Protein AF-A0A6I3US55-F1 (afdb_monomer_lite)

Foldseek 3Di:
DDDDDDDDDQPPVNADKAKDKDWDPDDDPGFTKIKIWIWGDQPPPRHDDPPRIGTPDIDIGTDDDDDDDPPPPFDWAWDDDPQKIFIAGADPVDGNDHPDPVDGPDIDGAAQVNDQKDKDWDFDDPDNDTDIDIDIGRVRD

Sequence (141 aa):
VTVNVKDGENGLNGKTPKVDLLRVQGKNGNPSHTIVTFYTDENNDGKYTPGTDELLGSEMIKDGAKGADGRDGKSLLTVKDGKETKVYQEDPANPGQPLNPEKPLAVIRDGVDGKSPTVTAVRKDEAGHKGVEITVDNHDG

Secondary structure (DSSP, 8-state):
----PPPPPPPTTSPPPEEEEEEE---TTPPPEEEEEEEE-SSSSSS--BTTBEEEEEEEEEPPPPPPPPS----EEEEEETTEEEEEEEETTEEEEESSTT--SEEEEPPTTSS--EEEEEEEEETTEEEEEEEEE-S--

Organis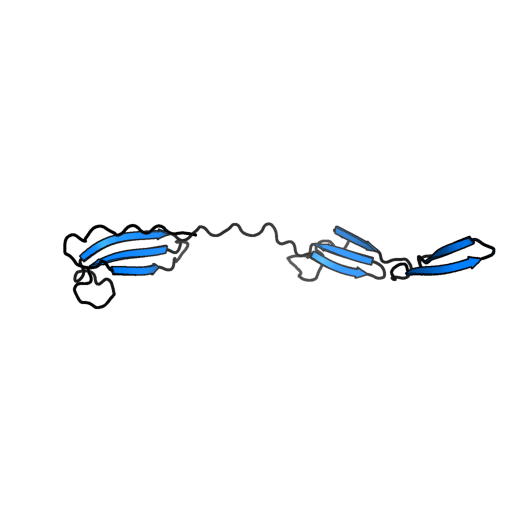m: Streptococcus pneumoniae (NCBI:txid1313)

Structure (mmCIF, N/CA/C/O backbone):
data_AF-A0A6I3US55-F1
#
_entry.id   AF-A0A6I3US55-F1
#
loop_
_atom_site.group_PDB
_atom_site.id
_atom_site.type_symbol
_atom_site.label_atom_id
_atom_site.label_alt_id
_atom_site.label_comp_id
_atom_site.label_asym_id
_atom_site.label_entity_id
_atom_site.label_seq_id
_atom_site.pdbx_PDB_ins_code
_atom_site.Cartn_x
_atom_site.Cartn_y
_atom_site.Cartn_z
_atom_site.occupancy
_atom_site.B_iso_or_equiv
_atom_site.auth_seq_id
_atom_site.auth_comp_id
_atom_site.auth_asym_id
_atom_site.auth_atom_id
_atom_site.pdbx_PDB_model_num
ATOM 1 N N . VAL A 1 1 ? -14.604 22.144 3.387 1.00 50.03 1 VAL A N 1
ATOM 2 C CA . VAL A 1 1 ? -15.691 21.375 4.033 1.00 50.03 1 VAL A CA 1
ATOM 3 C C . VAL A 1 1 ? -16.347 22.297 5.036 1.00 50.03 1 VAL A C 1
ATOM 5 O O . VAL A 1 1 ? -15.668 22.728 5.957 1.00 50.03 1 VAL A O 1
ATOM 8 N N . THR A 1 2 ? -17.607 22.657 4.820 1.00 44.81 2 THR A N 1
ATOM 9 C CA . THR A 1 2 ? -18.389 23.441 5.783 1.00 44.81 2 THR A CA 1
ATOM 10 C C . THR A 1 2 ? -19.321 22.457 6.471 1.00 44.81 2 THR A C 1
ATOM 12 O O . THR A 1 2 ? -20.205 21.902 5.820 1.00 44.81 2 THR A O 1
ATOM 15 N N . VAL A 1 3 ? -19.067 22.154 7.743 1.00 52.22 3 VAL A N 1
ATOM 16 C CA . VAL A 1 3 ? -19.928 21.257 8.522 1.00 52.22 3 VAL A CA 1
ATOM 17 C C . VAL A 1 3 ? -20.981 22.126 9.193 1.00 52.22 3 VAL A C 1
ATOM 19 O O . VAL A 1 3 ? -20.674 22.870 10.119 1.00 52.22 3 VAL A O 1
ATOM 22 N N . ASN A 1 4 ? -22.214 22.068 8.695 1.00 49.97 4 ASN A N 1
ATOM 23 C CA . ASN A 1 4 ? -23.348 22.693 9.366 1.00 49.97 4 ASN A CA 1
ATOM 24 C C . ASN A 1 4 ? -23.707 21.832 10.578 1.00 49.97 4 ASN A C 1
ATOM 26 O O . ASN A 1 4 ? -24.334 20.783 10.425 1.00 49.97 4 ASN A O 1
ATOM 30 N N . VAL A 1 5 ? -23.287 22.255 11.767 1.00 52.44 5 VAL A N 1
ATOM 31 C CA . VAL A 1 5 ? -23.705 21.628 13.023 1.00 52.44 5 VAL A CA 1
ATOM 32 C C . VAL A 1 5 ? -25.000 22.307 13.456 1.00 52.44 5 VAL A C 1
ATOM 34 O O . VAL A 1 5 ? -25.038 23.522 13.628 1.00 52.44 5 VAL A O 1
ATOM 37 N N . LYS A 1 6 ? -26.079 21.529 13.561 1.00 60.22 6 LYS A N 1
ATOM 38 C CA . LYS A 1 6 ? -27.284 21.954 14.276 1.00 60.22 6 LYS A CA 1
ATOM 39 C C . LYS A 1 6 ? -27.061 21.669 15.755 1.00 60.22 6 LYS A C 1
ATOM 41 O O . LYS A 1 6 ? -26.504 20.618 16.075 1.00 60.22 6 LYS A O 1
ATOM 46 N N . ASP A 1 7 ? -27.518 22.565 16.620 1.00 63.19 7 ASP A N 1
ATOM 47 C CA . ASP A 1 7 ? -27.571 22.279 18.049 1.00 63.19 7 ASP A CA 1
ATOM 48 C C . ASP A 1 7 ? -28.420 21.022 18.274 1.00 63.19 7 ASP A C 1
ATOM 50 O O . ASP A 1 7 ? -29.467 20.837 17.641 1.00 63.19 7 ASP A O 1
ATOM 54 N N . GLY A 1 8 ? -27.924 20.124 19.124 1.00 56.62 8 GLY A N 1
ATOM 55 C CA . GLY A 1 8 ? -28.691 18.961 19.552 1.00 56.62 8 GLY A CA 1
ATOM 56 C C . GLY A 1 8 ? -29.895 19.387 20.390 1.00 56.62 8 GLY A C 1
ATOM 57 O O . GLY A 1 8 ? -29.893 20.460 20.994 1.00 56.62 8 GLY A O 1
ATOM 58 N N . GLU A 1 9 ? -30.924 18.543 20.447 1.00 64.12 9 GLU A N 1
ATOM 59 C CA . GLU A 1 9 ? -31.992 18.726 21.431 1.00 64.12 9 GLU A CA 1
ATOM 60 C C . GLU A 1 9 ? -31.422 18.664 22.857 1.00 64.12 9 GLU A C 1
ATOM 62 O O . GLU A 1 9 ? -30.408 18.007 23.115 1.00 64.12 9 GLU A O 1
ATOM 67 N N . ASN A 1 10 ? -32.088 19.333 23.800 1.00 60.53 10 ASN A N 1
ATOM 68 C CA . ASN A 1 10 ? -31.743 19.207 25.212 1.00 60.53 10 ASN A CA 1
ATOM 69 C C . ASN A 1 10 ? -31.886 17.739 25.641 1.00 60.53 10 ASN A C 1
ATOM 71 O O . ASN A 1 10 ? -32.933 17.127 25.428 1.00 60.53 10 ASN A O 1
ATOM 75 N N . GLY A 1 11 ? -30.852 17.184 26.280 1.00 58.41 11 GLY A N 1
ATOM 76 C CA . GLY A 1 11 ? -30.920 15.840 26.851 1.00 58.41 11 GLY A CA 1
ATOM 77 C C . GLY A 1 11 ? -32.048 15.730 27.883 1.00 58.41 11 GLY A C 1
ATOM 78 O O . GLY A 1 11 ? -32.264 16.657 28.665 1.00 58.41 11 GLY A O 1
ATOM 79 N N . LEU A 1 12 ? -32.739 14.585 27.904 1.00 58.31 12 LEU A N 1
ATOM 80 C CA . LEU A 1 12 ? -33.918 14.292 28.742 1.00 58.31 12 LEU A CA 1
ATOM 81 C C . LEU A 1 12 ? -33.734 14.585 30.247 1.00 58.31 12 LEU A C 1
ATOM 83 O O . LEU A 1 12 ? -34.717 14.764 30.961 1.00 58.31 12 LEU A O 1
ATOM 87 N N . ASN A 1 13 ? -32.492 14.643 30.731 1.00 64.81 13 ASN A N 1
ATOM 88 C CA . ASN A 1 13 ? -32.116 14.816 32.135 1.00 64.81 13 ASN A CA 1
ATOM 89 C C . ASN A 1 13 ? -31.090 15.950 32.374 1.00 64.81 13 ASN A C 1
ATOM 91 O O . ASN A 1 13 ? -30.572 16.074 33.482 1.00 64.81 13 ASN A O 1
ATOM 95 N N . GLY A 1 14 ? -30.772 16.775 31.365 1.00 65.38 14 GLY A N 1
ATOM 96 C CA . GLY A 1 14 ? -29.777 17.857 31.479 1.00 65.38 14 GLY A CA 1
ATOM 97 C C . GLY A 1 14 ? -28.324 17.394 31.682 1.00 65.38 14 GLY A C 1
ATOM 98 O O . GLY A 1 14 ? -27.448 18.231 31.898 1.00 65.38 14 GLY A O 1
ATOM 99 N N . LYS A 1 15 ? -28.051 16.084 31.610 1.00 73.81 15 LYS A N 1
ATOM 100 C CA . LYS A 1 15 ? -26.702 15.513 31.683 1.00 73.81 15 LYS A CA 1
ATOM 101 C C . LYS A 1 15 ? -26.092 15.444 30.287 1.00 73.81 15 LYS A C 1
ATOM 103 O O . LYS A 1 15 ? -26.759 15.052 29.333 1.00 73.81 15 LYS A O 1
ATOM 108 N N . THR A 1 16 ? -24.818 15.808 30.170 1.00 81.44 16 THR A N 1
ATOM 109 C CA . THR A 1 16 ? -24.075 15.722 28.906 1.00 81.44 16 THR A CA 1
ATOM 110 C C . THR A 1 16 ? -23.629 14.277 28.668 1.00 81.44 16 THR A C 1
ATOM 112 O O . THR A 1 16 ? -22.844 13.768 29.473 1.00 81.44 16 THR A O 1
ATOM 115 N N . PRO A 1 17 ? -24.059 13.621 27.574 1.00 88.25 17 PRO A N 1
ATOM 116 C CA . PRO A 1 17 ? -23.553 12.304 27.210 1.00 88.25 17 PRO A CA 1
ATOM 117 C C . PRO A 1 17 ? -22.034 12.304 27.012 1.00 88.25 17 PRO A C 1
ATOM 119 O O . PRO A 1 17 ? -21.445 13.266 26.511 1.00 88.25 17 PRO A O 1
ATOM 122 N N . LYS A 1 18 ? -21.406 11.192 27.374 1.00 92.81 18 LYS A N 1
ATOM 123 C CA . LYS A 1 18 ? -20.000 10.876 27.137 1.00 92.81 18 LYS A CA 1
ATOM 124 C C . LYS A 1 18 ? -19.884 9.755 26.113 1.00 92.81 18 LYS A C 1
ATOM 126 O O . LYS A 1 18 ? -20.847 9.039 25.837 1.00 92.81 18 LYS A O 1
ATOM 131 N N . VAL A 1 19 ? -18.690 9.628 25.544 1.00 95.12 19 VAL A N 1
ATOM 132 C CA . VAL A 1 19 ? -18.342 8.561 24.609 1.00 95.12 19 VAL A CA 1
ATOM 133 C C . VAL A 1 19 ? -17.070 7.869 25.079 1.00 95.12 19 VAL A C 1
ATOM 135 O O . VAL A 1 19 ? -16.097 8.540 25.416 1.00 95.12 19 VAL A O 1
ATOM 138 N N . ASP A 1 20 ? -17.085 6.541 25.089 1.00 95.69 20 ASP A N 1
ATOM 139 C CA . ASP A 1 20 ? -15.910 5.703 25.323 1.00 95.69 20 ASP A CA 1
ATOM 140 C C . ASP A 1 20 ? -15.637 4.853 24.076 1.00 95.69 20 ASP A C 1
ATOM 142 O O . ASP A 1 20 ? -16.563 4.433 23.370 1.00 95.69 20 ASP A O 1
ATOM 146 N N . LEU A 1 21 ? -14.357 4.637 23.777 1.00 96.00 21 LEU A N 1
ATOM 147 C CA . LEU A 1 21 ? -13.902 3.888 22.610 1.00 96.00 21 LEU A CA 1
ATOM 148 C C . LEU A 1 21 ? -13.009 2.734 23.052 1.00 96.00 21 LEU A C 1
ATOM 150 O O . LEU A 1 21 ? -11.928 2.934 23.603 1.00 96.00 21 LEU A O 1
ATOM 154 N N . LEU A 1 22 ? -13.409 1.515 22.697 1.00 94.69 22 LEU A N 1
ATOM 155 C CA . LEU A 1 22 ? -12.620 0.314 22.946 1.00 94.69 22 LEU A CA 1
ATOM 156 C C . LEU A 1 22 ? -12.183 -0.326 21.629 1.00 94.69 22 LEU A C 1
ATOM 158 O O . LEU A 1 22 ? -12.995 -0.876 20.881 1.00 94.69 22 LEU A O 1
ATOM 162 N N . ARG A 1 23 ? -10.874 -0.315 21.364 1.00 95.50 23 ARG A N 1
ATOM 163 C CA . ARG A 1 23 ? -10.290 -1.051 20.239 1.00 95.50 23 ARG A CA 1
ATOM 164 C C . ARG A 1 23 ? -10.071 -2.513 20.621 1.00 95.50 23 ARG A C 1
ATOM 166 O O . ARG A 1 23 ? -9.303 -2.813 21.531 1.00 95.50 23 ARG A O 1
ATOM 173 N N . VAL A 1 24 ? -10.681 -3.431 19.876 1.00 94.56 24 VAL A N 1
ATOM 174 C CA . VAL A 1 24 ? -10.541 -4.877 20.090 1.00 94.56 24 VAL A CA 1
ATOM 175 C C . VAL A 1 24 ? -9.728 -5.474 18.953 1.00 94.56 24 VAL A C 1
ATOM 177 O O . VAL A 1 24 ? -10.155 -5.456 17.798 1.00 94.56 24 VAL A O 1
ATOM 180 N N . GLN A 1 25 ? -8.529 -5.968 19.267 1.00 92.88 25 GLN A N 1
ATOM 181 C CA . GLN A 1 25 ? -7.671 -6.612 18.275 1.00 92.88 25 GLN A CA 1
ATOM 182 C C . GLN A 1 25 ? -8.205 -7.997 17.919 1.00 92.88 25 GLN A C 1
ATOM 184 O O . GLN A 1 25 ? -8.374 -8.857 18.785 1.00 92.88 25 GLN A O 1
ATOM 189 N N . GLY A 1 26 ? -8.440 -8.199 16.626 1.00 88.06 26 GLY A N 1
ATOM 190 C CA . GLY A 1 26 ? -8.828 -9.483 16.068 1.00 88.06 26 GLY A CA 1
ATOM 191 C C . GLY A 1 26 ? -7.749 -10.547 16.287 1.00 88.06 26 GLY A C 1
ATOM 192 O O . GLY A 1 26 ? -6.553 -10.269 16.203 1.00 88.06 26 GLY A O 1
ATOM 193 N N . LYS A 1 27 ? -8.170 -11.780 16.582 1.00 89.44 27 LYS A N 1
ATOM 194 C CA . LYS A 1 27 ? -7.297 -12.954 16.742 1.00 89.44 27 LYS A CA 1
ATOM 195 C C . LYS A 1 27 ? -7.846 -14.119 15.925 1.00 89.44 27 LYS A C 1
ATOM 197 O O . LYS A 1 27 ? -9.059 -14.231 15.758 1.00 89.44 27 LYS A O 1
ATOM 202 N N . ASN A 1 28 ? -6.958 -14.999 15.460 1.00 83.50 28 ASN A N 1
ATOM 203 C CA . ASN A 1 28 ? -7.301 -16.241 14.753 1.00 83.50 28 ASN A CA 1
ATOM 204 C C . ASN A 1 28 ? -8.204 -16.028 13.521 1.00 83.50 28 ASN A C 1
ATOM 206 O O . ASN A 1 28 ? -9.174 -16.752 13.325 1.00 83.50 28 ASN A O 1
ATOM 210 N N . GLY A 1 29 ? -7.910 -15.008 12.711 1.00 77.94 29 GLY A N 1
ATOM 211 C CA . GLY A 1 29 ? -8.679 -14.700 11.499 1.00 77.94 29 GLY A CA 1
ATOM 212 C C . GLY A 1 29 ? -9.943 -13.864 11.722 1.00 77.94 29 GLY A C 1
ATOM 213 O O . GLY A 1 29 ? -10.552 -13.441 10.744 1.00 77.94 29 GLY A O 1
ATOM 214 N N . ASN A 1 30 ? -10.314 -13.554 12.970 1.00 83.50 30 ASN A N 1
ATOM 215 C CA . ASN A 1 30 ? -11.367 -12.573 13.226 1.00 83.50 30 ASN A CA 1
ATOM 216 C C . ASN A 1 30 ? -10.859 -11.160 12.918 1.00 83.50 30 ASN A C 1
ATOM 218 O O . ASN A 1 30 ? -9.753 -10.817 13.350 1.00 83.50 30 ASN A O 1
ATOM 222 N N . PRO A 1 31 ? -11.642 -10.327 12.209 1.00 87.50 31 PRO A N 1
ATOM 223 C CA . PRO A 1 31 ? -11.270 -8.949 11.976 1.00 87.50 31 PRO A CA 1
ATOM 224 C C . PRO A 1 31 ? -11.300 -8.177 13.287 1.00 87.50 31 PRO A C 1
ATOM 226 O O . PRO A 1 31 ? -12.090 -8.426 14.199 1.00 87.50 31 PRO A O 1
ATOM 229 N N . SER A 1 32 ? -10.411 -7.209 13.348 1.00 92.50 32 SER A N 1
ATOM 230 C CA . SER A 1 32 ? -10.450 -6.182 14.361 1.00 92.50 32 SER A CA 1
ATOM 231 C C . SER A 1 32 ? -11.704 -5.309 14.252 1.00 92.50 32 SER A C 1
ATOM 233 O O . SER A 1 32 ? -12.279 -5.156 13.172 1.00 92.50 32 SER A O 1
ATOM 235 N N . HIS A 1 33 ? -12.109 -4.713 15.370 1.00 94.19 33 HIS A N 1
ATOM 236 C CA . HIS A 1 33 ? -13.205 -3.748 15.404 1.00 94.19 33 HIS A CA 1
ATOM 237 C C . HIS A 1 33 ? -13.024 -2.738 16.543 1.00 94.19 33 HIS A C 1
ATOM 239 O O . HIS A 1 33 ? -12.257 -2.959 17.487 1.00 94.19 33 HIS A O 1
ATOM 245 N N . THR A 1 34 ? -13.764 -1.638 16.463 1.00 96.38 34 THR A N 1
ATOM 246 C CA . THR A 1 34 ? -13.885 -0.627 17.518 1.00 96.38 34 THR A CA 1
ATOM 247 C C . THR A 1 34 ? -15.300 -0.666 18.079 1.00 96.38 34 THR A C 1
ATOM 249 O O . THR A 1 34 ? -16.260 -0.735 17.318 1.00 96.38 34 THR A O 1
ATOM 252 N N . ILE A 1 35 ? -15.441 -0.656 19.401 1.00 95.62 35 ILE A N 1
ATOM 253 C CA . ILE A 1 35 ? -16.733 -0.480 20.070 1.00 95.62 35 ILE A CA 1
ATOM 254 C C . ILE A 1 35 ? -16.828 0.983 20.491 1.00 95.62 35 ILE A C 1
ATOM 256 O O . ILE A 1 35 ? -15.921 1.483 21.157 1.00 95.62 35 ILE A O 1
ATOM 260 N N . VAL A 1 36 ? -17.907 1.647 20.086 1.00 97.25 36 VAL A N 1
ATOM 261 C CA . VAL A 1 36 ? -18.254 3.005 20.509 1.00 97.25 36 VAL A CA 1
ATOM 262 C C . VAL A 1 36 ? -19.403 2.897 21.500 1.00 97.25 36 VAL A C 1
ATOM 264 O O . VAL A 1 36 ? -20.433 2.307 21.178 1.00 97.25 36 VAL A O 1
ATOM 267 N N . THR A 1 37 ? -19.228 3.450 22.694 1.00 96.25 37 THR A N 1
ATOM 268 C CA . THR A 1 37 ? -20.233 3.411 23.761 1.00 96.25 37 THR A CA 1
ATOM 269 C C . THR A 1 37 ? -20.621 4.827 24.145 1.00 96.25 37 THR A C 1
ATOM 271 O O . THR A 1 37 ? -19.762 5.611 24.534 1.00 96.25 37 THR A O 1
ATOM 274 N N . PHE A 1 38 ? -21.909 5.143 24.062 1.00 94.62 38 PHE A N 1
ATOM 275 C CA . PHE A 1 38 ? -22.490 6.394 24.540 1.00 94.62 38 PHE A CA 1
ATOM 276 C C . PHE A 1 38 ? -23.139 6.161 25.902 1.00 94.62 38 PHE A C 1
ATOM 278 O O . PHE A 1 38 ? -23.904 5.207 26.064 1.00 94.62 38 PHE A O 1
ATOM 285 N N . TYR A 1 39 ? -22.847 7.018 26.875 1.00 93.94 39 TYR A N 1
ATOM 286 C CA . TYR A 1 39 ? -23.290 6.833 28.259 1.00 93.94 39 TYR A CA 1
ATOM 287 C C . TYR A 1 39 ? -23.435 8.165 29.006 1.00 93.94 39 TYR A C 1
ATOM 289 O O . TYR A 1 39 ? -22.899 9.180 28.558 1.00 93.94 39 TYR A O 1
ATOM 297 N N . THR A 1 40 ? -24.146 8.187 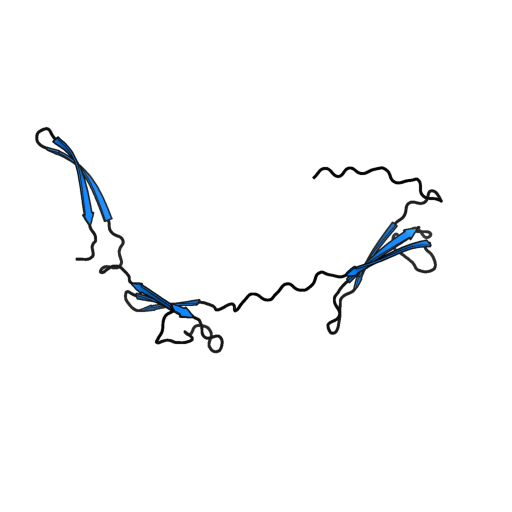30.136 1.00 92.50 40 THR A N 1
ATOM 298 C CA . THR A 1 40 ? -23.991 9.257 31.138 1.00 92.50 40 THR A CA 1
ATOM 299 C C . THR A 1 40 ? -23.004 8.807 32.202 1.00 92.50 40 THR A C 1
ATOM 301 O O . THR A 1 40 ? -23.100 7.699 32.720 1.00 92.50 40 THR A O 1
ATOM 304 N N . ASP A 1 41 ? -22.036 9.666 32.500 1.00 92.81 41 ASP A N 1
ATOM 305 C CA . ASP A 1 41 ? -21.011 9.414 33.511 1.00 92.81 41 ASP A CA 1
ATOM 306 C C . ASP A 1 41 ? -21.548 9.831 34.888 1.00 92.81 41 ASP A C 1
ATOM 308 O O . ASP A 1 41 ? -21.706 11.023 35.169 1.00 92.81 41 ASP A O 1
ATOM 312 N N . GLU A 1 42 ? -21.902 8.851 35.717 1.00 93.50 42 GLU A N 1
ATOM 313 C CA . GLU A 1 42 ? -22.518 9.078 37.031 1.00 93.50 42 GLU A CA 1
ATOM 314 C C . GLU A 1 42 ? -21.469 9.247 38.136 1.00 93.50 42 GLU A C 1
ATOM 316 O O . GLU A 1 42 ? -21.721 9.896 39.156 1.00 93.50 42 GLU A O 1
ATOM 321 N N . ASN A 1 43 ? -20.279 8.680 37.934 1.00 93.25 43 ASN A N 1
ATOM 322 C CA . ASN A 1 43 ? -19.189 8.698 38.908 1.00 93.25 43 ASN A CA 1
ATOM 323 C C . ASN A 1 43 ? -18.109 9.759 38.599 1.00 93.25 43 ASN A C 1
ATOM 325 O O . ASN A 1 43 ? -17.240 9.996 39.438 1.00 93.25 43 ASN A O 1
ATOM 329 N N . ASN A 1 44 ? -18.218 10.454 37.463 1.00 92.00 44 ASN A N 1
ATOM 330 C CA . ASN A 1 44 ? -17.293 11.465 36.944 1.00 92.00 44 ASN A CA 1
ATOM 331 C C . ASN A 1 44 ? -15.862 10.946 36.693 1.00 92.00 44 ASN A C 1
ATOM 333 O O . ASN A 1 44 ? -14.902 11.711 36.834 1.00 92.00 44 ASN A O 1
ATOM 337 N N . ASP A 1 45 ? -15.694 9.669 36.337 1.00 93.81 45 ASP A N 1
ATOM 338 C CA . ASP A 1 45 ? -14.382 9.070 36.049 1.00 93.81 45 ASP A CA 1
ATOM 339 C C . ASP A 1 45 ? -13.946 9.200 34.574 1.00 93.81 45 ASP A C 1
ATOM 341 O O . ASP A 1 45 ? -12.786 8.940 34.237 1.00 93.81 45 ASP A O 1
ATOM 345 N N . GLY A 1 46 ? -14.842 9.668 33.697 1.00 91.56 46 GLY A N 1
ATOM 346 C CA . GLY A 1 46 ? -14.568 9.890 32.281 1.00 91.56 46 GLY A CA 1
ATOM 347 C C . GLY A 1 46 ? -14.448 8.615 31.442 1.00 91.56 46 GLY A C 1
ATOM 348 O O . GLY A 1 46 ? -14.003 8.706 30.297 1.00 91.56 46 GLY A O 1
ATOM 349 N N . LYS A 1 47 ? -14.848 7.453 31.966 1.00 93.94 47 LYS A N 1
ATOM 350 C CA . LYS A 1 47 ? -14.855 6.157 31.280 1.00 93.94 47 LYS A CA 1
ATOM 351 C C . LYS A 1 47 ? -16.195 5.452 31.493 1.00 93.94 47 LYS A C 1
ATOM 353 O O . LYS A 1 47 ? -16.873 5.687 32.476 1.00 93.94 47 LYS A O 1
ATOM 358 N N . TYR A 1 48 ? -16.596 4.578 30.574 1.00 95.38 48 TYR A N 1
ATOM 359 C CA . TYR A 1 48 ? -17.789 3.773 30.812 1.00 95.38 48 TYR A CA 1
ATOM 360 C C . TYR A 1 48 ? -17.518 2.671 31.851 1.00 95.38 48 TYR A C 1
ATOM 362 O O . TYR A 1 48 ? -16.712 1.761 31.619 1.00 95.38 48 TYR A O 1
ATOM 370 N N . THR A 1 49 ? -18.242 2.722 32.967 1.00 95.75 49 THR A N 1
ATOM 371 C CA . THR A 1 49 ? -18.242 1.742 34.055 1.00 95.75 49 THR A CA 1
ATOM 372 C C . THR A 1 49 ? -19.594 1.013 34.120 1.00 95.75 49 THR A C 1
ATOM 374 O O . THR A 1 49 ? -20.589 1.561 34.608 1.00 95.75 49 THR A O 1
ATOM 377 N N . PRO A 1 50 ? -19.663 -0.258 33.667 1.00 94.75 50 PRO A N 1
ATOM 378 C CA . PRO A 1 50 ? -20.895 -1.042 33.694 1.00 94.75 50 PRO A CA 1
ATOM 379 C C . PRO A 1 50 ? -21.487 -1.156 35.102 1.00 94.75 50 PRO A C 1
ATOM 381 O O . PRO A 1 50 ? -20.798 -1.546 36.043 1.00 94.75 50 PRO A O 1
ATOM 384 N N . GLY A 1 51 ? -22.780 -0.860 35.233 1.00 94.88 51 GLY A N 1
ATOM 385 C CA . GLY A 1 51 ? -23.502 -0.917 36.509 1.00 94.88 51 GLY A CA 1
ATOM 386 C C . GLY A 1 51 ? -23.381 0.341 37.373 1.00 94.88 51 GLY A C 1
ATOM 387 O O . GLY A 1 51 ? -24.157 0.475 38.316 1.00 94.88 51 GLY A O 1
ATOM 388 N N . THR A 1 52 ? -22.475 1.262 37.033 1.00 95.81 52 THR A N 1
ATOM 389 C CA . THR A 1 52 ? -22.410 2.605 37.627 1.00 95.81 52 THR A CA 1
ATOM 390 C C . THR A 1 52 ? -23.004 3.645 36.681 1.00 95.81 52 THR A C 1
ATOM 392 O O . THR A 1 52 ? -23.805 4.467 37.113 1.00 95.81 52 THR A O 1
ATOM 395 N N . ASP A 1 53 ? -22.665 3.562 35.395 1.00 95.44 53 ASP A N 1
ATOM 396 C CA . ASP A 1 53 ? -23.068 4.533 34.377 1.00 95.44 53 ASP A CA 1
ATOM 397 C C . ASP A 1 53 ? -24.312 4.102 33.590 1.00 95.44 53 ASP A C 1
ATOM 399 O O . ASP A 1 53 ? -24.532 2.908 33.338 1.00 95.44 53 ASP A O 1
ATOM 403 N N . GLU A 1 54 ? -25.109 5.077 33.140 1.00 93.69 54 GLU A N 1
ATOM 404 C CA . GLU A 1 54 ? -26.276 4.822 32.290 1.00 93.69 54 GLU A CA 1
ATOM 405 C C . GLU A 1 54 ? -25.825 4.588 30.846 1.00 93.69 54 GLU A C 1
ATOM 407 O O . GLU A 1 54 ? -25.271 5.475 30.196 1.00 93.69 54 GLU A O 1
ATOM 412 N N . LEU A 1 55 ? -26.079 3.393 30.311 1.00 94.06 55 LEU A N 1
ATOM 413 C CA . LEU A 1 55 ? -25.816 3.097 28.905 1.00 94.06 55 LEU A CA 1
ATOM 414 C C . LEU A 1 55 ? -26.898 3.729 28.023 1.00 94.06 55 LEU A C 1
ATOM 416 O O . LEU A 1 55 ? -28.060 3.338 28.091 1.00 94.06 55 LEU A O 1
ATOM 420 N N . LEU A 1 56 ? -26.496 4.636 27.136 1.00 92.62 56 LEU A N 1
ATOM 421 C CA . LEU A 1 56 ? -27.389 5.266 26.159 1.00 92.62 56 LEU A CA 1
ATOM 422 C C . LEU A 1 56 ? -27.382 4.520 24.819 1.00 92.62 56 LEU A C 1
ATOM 424 O O . LEU A 1 56 ? -28.385 4.497 24.108 1.00 92.62 56 LEU A O 1
ATOM 428 N N . GLY A 1 57 ? -26.257 3.892 24.469 1.00 92.88 57 GLY A N 1
ATOM 429 C CA . GLY A 1 57 ? -26.134 3.082 23.262 1.00 92.88 57 GLY A CA 1
ATOM 430 C C . GLY A 1 57 ? -24.729 2.529 23.061 1.00 92.88 57 GLY A C 1
ATOM 431 O O . GLY A 1 57 ? -23.754 3.053 23.597 1.00 92.88 57 GLY A O 1
ATOM 432 N N . SER A 1 58 ? -24.615 1.466 22.269 1.00 95.19 58 SER A N 1
ATOM 433 C CA . SER A 1 58 ? -23.324 0.909 21.871 1.00 95.19 58 SER A CA 1
ATOM 434 C C . SER A 1 58 ? -23.381 0.402 20.441 1.00 95.19 58 SER A C 1
ATOM 436 O O . SER A 1 58 ? -24.364 -0.220 20.036 1.00 95.19 58 SER A O 1
ATOM 438 N N . GLU A 1 59 ? -22.318 0.657 19.685 1.00 97.00 59 GLU A N 1
ATOM 439 C CA . GLU A 1 59 ? -22.196 0.201 18.310 1.00 97.00 59 GLU A CA 1
ATOM 440 C C . GLU A 1 59 ? -20.808 -0.377 18.038 1.00 97.00 59 GLU A C 1
ATOM 442 O O . GLU A 1 59 ? -19.775 0.158 18.449 1.00 97.00 59 GLU A O 1
ATOM 447 N N . MET A 1 60 ? -20.790 -1.503 17.326 1.00 95.12 60 MET A N 1
ATOM 448 C CA . MET A 1 60 ? -19.566 -2.127 16.844 1.00 95.12 60 MET A CA 1
ATOM 449 C C . MET A 1 60 ? -19.271 -1.634 15.429 1.00 95.12 60 MET A C 1
ATOM 451 O O . MET A 1 60 ? -19.992 -1.955 14.486 1.00 95.12 60 MET A O 1
ATOM 455 N N . ILE A 1 61 ? -18.145 -0.947 15.268 1.00 95.00 61 ILE A N 1
ATOM 456 C CA . ILE A 1 61 ? -17.621 -0.530 13.972 1.00 95.00 61 ILE A CA 1
ATOM 457 C C . ILE A 1 61 ? -16.534 -1.517 13.549 1.00 95.00 61 ILE A C 1
ATOM 459 O O . ILE A 1 61 ? -15.469 -1.600 14.163 1.00 95.00 61 ILE A O 1
ATOM 463 N N . LYS A 1 62 ? -16.825 -2.300 12.507 1.00 93.12 62 LYS A N 1
ATOM 464 C CA . LYS A 1 62 ? -15.880 -3.262 11.924 1.00 93.12 62 LYS A CA 1
ATOM 465 C C . LYS A 1 62 ? -14.780 -2.523 11.163 1.00 93.12 62 LYS A C 1
ATOM 467 O O . LYS A 1 62 ? -15.069 -1.544 10.475 1.00 93.12 62 LYS A O 1
ATOM 472 N N . ASP A 1 63 ? -13.549 -3.025 11.238 1.00 90.69 63 ASP A N 1
ATOM 473 C CA . ASP A 1 63 ? -12.476 -2.528 10.377 1.00 90.69 63 ASP A CA 1
ATOM 474 C C . ASP A 1 63 ? -12.801 -2.823 8.900 1.00 90.69 63 ASP A C 1
ATOM 476 O O . ASP A 1 63 ? -13.540 -3.757 8.563 1.00 90.69 63 ASP A O 1
ATOM 480 N N . GLY A 1 64 ? -12.225 -2.020 8.004 1.00 85.69 64 GLY A N 1
ATOM 481 C CA . GLY A 1 64 ? -12.300 -2.276 6.570 1.00 85.69 64 GLY A CA 1
ATOM 482 C C . GLY A 1 64 ? -11.674 -3.624 6.201 1.00 85.69 64 GLY A C 1
ATOM 483 O O . GLY A 1 64 ? -10.768 -4.121 6.874 1.00 85.69 64 GLY A O 1
ATOM 484 N N . ALA A 1 65 ? -12.145 -4.217 5.102 1.00 82.81 65 ALA A N 1
ATOM 485 C CA . ALA A 1 65 ? -11.510 -5.407 4.549 1.00 82.81 65 ALA A CA 1
ATOM 486 C C . ALA A 1 65 ? -10.047 -5.113 4.178 1.00 82.81 65 ALA A C 1
ATOM 488 O O . ALA A 1 65 ? -9.715 -4.006 3.743 1.00 82.81 65 ALA A O 1
ATOM 489 N N . LYS A 1 66 ? -9.175 -6.121 4.305 1.00 79.25 66 LYS A N 1
ATOM 490 C CA . LYS A 1 66 ? -7.816 -6.039 3.759 1.00 79.25 66 LYS A CA 1
ATOM 491 C C . LYS A 1 66 ? -7.921 -5.739 2.258 1.00 79.25 66 LYS A C 1
ATOM 493 O O . LYS A 1 66 ? -8.696 -6.388 1.554 1.00 79.25 66 LYS A O 1
ATOM 498 N N . GLY A 1 67 ? -7.151 -4.764 1.778 1.00 80.69 67 GLY A N 1
ATOM 499 C CA . GLY A 1 67 ? -7.023 -4.511 0.343 1.00 80.69 67 GLY A CA 1
ATOM 500 C C . GLY A 1 67 ? -6.510 -5.748 -0.400 1.00 80.69 67 GLY A C 1
ATOM 501 O O . GLY A 1 67 ? -5.871 -6.618 0.198 1.00 80.69 67 GLY A O 1
ATOM 502 N N . ALA A 1 68 ? -6.794 -5.828 -1.700 1.00 79.94 68 ALA A N 1
ATOM 503 C CA . ALA A 1 68 ? -6.239 -6.882 -2.541 1.00 79.94 68 ALA A CA 1
ATOM 504 C C . ALA A 1 68 ? -4.705 -6.827 -2.516 1.00 79.94 68 ALA A C 1
ATOM 506 O O . ALA A 1 68 ? -4.118 -5.742 -2.509 1.00 79.94 68 ALA A O 1
ATOM 507 N N . ASP A 1 69 ? -4.066 -7.995 -2.527 1.00 75.44 69 ASP A N 1
ATOM 508 C CA . ASP A 1 69 ? -2.622 -8.063 -2.711 1.00 75.44 69 ASP A CA 1
ATOM 509 C C . ASP A 1 69 ? -2.261 -7.493 -4.099 1.00 75.44 69 ASP A C 1
ATOM 511 O O . ASP A 1 69 ? -3.030 -7.602 -5.062 1.00 75.44 69 ASP A O 1
ATOM 515 N N . GLY A 1 70 ? -1.103 -6.833 -4.203 1.00 68.50 70 GLY A N 1
ATOM 516 C CA . GLY A 1 70 ? -0.611 -6.320 -5.482 1.00 68.50 70 GLY A CA 1
ATOM 517 C C . GLY A 1 70 ? -0.472 -7.457 -6.495 1.00 68.50 70 GLY A C 1
ATOM 518 O O . GLY A 1 70 ? 0.053 -8.518 -6.162 1.00 68.50 70 GLY A O 1
ATOM 519 N N . ARG A 1 71 ? -0.950 -7.249 -7.729 1.00 57.59 71 ARG A N 1
ATOM 520 C CA . ARG A 1 71 ? -0.817 -8.246 -8.801 1.00 57.59 71 ARG A CA 1
ATOM 521 C C . ARG A 1 71 ? 0.660 -8.501 -9.072 1.00 57.59 71 ARG A C 1
ATOM 523 O O . ARG A 1 71 ? 1.361 -7.548 -9.396 1.00 57.59 71 ARG A O 1
ATOM 530 N N . ASP A 1 72 ? 1.069 -9.763 -8.932 1.00 62.69 72 ASP A N 1
ATOM 531 C CA . ASP A 1 72 ? 2.344 -10.350 -9.349 1.00 62.69 72 ASP A CA 1
ATOM 532 C C . ASP A 1 72 ? 3.468 -9.319 -9.437 1.00 62.69 72 ASP A C 1
ATOM 534 O O . ASP A 1 72 ? 3.829 -8.898 -10.537 1.00 62.69 72 ASP A O 1
ATOM 538 N N . GLY A 1 73 ? 3.976 -8.875 -8.281 1.00 57.88 73 GLY A N 1
ATOM 539 C CA . GLY A 1 73 ? 5.128 -7.978 -8.179 1.00 57.88 73 GLY A CA 1
ATOM 540 C C . GLY A 1 73 ? 6.369 -8.631 -8.786 1.00 57.88 73 GLY A C 1
ATOM 541 O O . GLY A 1 73 ? 7.240 -9.118 -8.076 1.00 57.88 73 GLY A O 1
ATOM 542 N N . LYS A 1 74 ? 6.411 -8.711 -10.114 1.00 68.50 74 LYS A N 1
ATOM 543 C CA . LYS A 1 74 ? 7.506 -9.255 -10.894 1.00 68.50 74 LYS A CA 1
ATOM 544 C C . LYS A 1 74 ? 8.585 -8.193 -10.910 1.00 68.50 74 LYS A C 1
ATOM 546 O O . LYS A 1 74 ? 8.515 -7.244 -11.690 1.00 68.50 74 LYS A O 1
ATOM 551 N N . SER A 1 75 ? 9.554 -8.347 -10.019 1.00 84.44 75 SER A N 1
ATOM 552 C CA . SER A 1 75 ? 10.771 -7.552 -10.045 1.00 84.44 75 SER A CA 1
ATOM 553 C C . SER A 1 75 ? 11.438 -7.665 -11.414 1.00 84.44 75 SER A C 1
ATOM 555 O O . SER A 1 75 ? 11.452 -8.729 -12.044 1.00 84.44 75 SER A O 1
ATOM 557 N N . LEU A 1 76 ? 11.970 -6.542 -11.883 1.00 89.75 76 LEU A N 1
ATOM 558 C CA . LEU A 1 76 ? 12.764 -6.482 -13.098 1.00 89.75 76 LEU A CA 1
ATOM 559 C C . LEU A 1 76 ? 14.241 -6.437 -12.723 1.00 89.75 76 LEU A C 1
ATOM 561 O O . LEU A 1 76 ? 14.631 -5.716 -11.807 1.00 89.75 76 LEU A O 1
ATOM 565 N N . LEU A 1 77 ? 15.053 -7.169 -13.475 1.00 92.50 77 LEU A N 1
ATOM 566 C CA . LEU A 1 77 ? 16.505 -7.160 -13.378 1.00 92.50 77 LEU A CA 1
ATOM 567 C C . LEU A 1 77 ? 17.082 -6.549 -14.654 1.00 92.50 77 LEU A C 1
ATOM 569 O O . LEU A 1 77 ? 16.754 -6.986 -15.757 1.00 92.50 77 LEU A O 1
ATOM 573 N N . THR A 1 78 ? 17.966 -5.565 -14.521 1.00 93.69 78 THR A N 1
ATOM 574 C CA . THR A 1 78 ? 18.716 -4.999 -15.649 1.00 93.69 78 THR A CA 1
ATOM 575 C C . THR A 1 78 ? 20.166 -5.456 -15.605 1.00 93.69 78 THR A C 1
ATOM 577 O O . THR A 1 78 ? 20.845 -5.232 -14.605 1.00 93.69 78 THR A O 1
ATOM 580 N N . VAL A 1 79 ? 20.656 -6.046 -16.693 1.00 92.38 79 VAL A N 1
ATOM 581 C CA . VAL A 1 79 ? 22.041 -6.514 -16.836 1.00 92.38 79 VAL A CA 1
ATOM 582 C C . VAL A 1 79 ? 22.711 -5.731 -17.960 1.00 92.38 79 VAL A C 1
ATOM 584 O O . VAL A 1 79 ? 22.213 -5.718 -19.086 1.00 92.38 79 VAL A O 1
ATOM 587 N N . LYS A 1 80 ? 23.835 -5.071 -17.663 1.00 90.25 80 LYS A N 1
ATOM 588 C CA . LYS A 1 80 ? 24.682 -4.422 -18.671 1.00 90.25 80 LYS A CA 1
ATOM 589 C C . LYS A 1 80 ? 25.661 -5.449 -19.240 1.00 90.25 80 LYS A C 1
ATOM 591 O O . LYS A 1 80 ? 26.409 -6.063 -18.487 1.00 90.25 80 LYS A O 1
ATOM 596 N N . ASP A 1 81 ? 25.650 -5.614 -20.554 1.00 86.62 81 ASP A N 1
ATOM 597 C CA . ASP A 1 81 ? 26.459 -6.567 -21.310 1.00 86.62 81 ASP A CA 1
ATOM 598 C C . ASP A 1 81 ? 27.060 -5.853 -22.530 1.00 86.62 81 ASP A C 1
ATOM 600 O O . ASP A 1 81 ? 26.399 -5.626 -23.545 1.00 86.62 81 ASP A O 1
ATOM 604 N N . GLY A 1 82 ? 28.308 -5.399 -22.397 1.00 86.69 82 GLY A N 1
ATOM 605 C CA . GLY A 1 82 ? 28.976 -4.590 -23.418 1.00 86.69 82 GLY A CA 1
ATOM 606 C C . GLY A 1 82 ? 28.212 -3.297 -23.729 1.00 86.69 82 GLY A C 1
ATOM 607 O O . GLY A 1 82 ? 27.994 -2.478 -22.839 1.00 86.69 82 GLY A O 1
ATOM 608 N N . LYS A 1 83 ? 27.811 -3.121 -24.995 1.00 83.56 83 LYS A N 1
ATOM 609 C CA . LYS A 1 83 ? 27.000 -1.985 -25.474 1.00 83.56 83 LYS A CA 1
ATOM 610 C C . LYS A 1 83 ? 25.495 -2.213 -25.327 1.00 83.56 83 LYS A C 1
ATOM 612 O O . LYS A 1 83 ? 24.709 -1.427 -25.834 1.00 83.56 83 LYS A O 1
ATOM 617 N N . GLU A 1 84 ? 25.060 -3.285 -24.672 1.00 88.19 84 GLU A N 1
ATOM 618 C CA . GLU A 1 84 ? 23.642 -3.579 -24.477 1.00 88.19 84 GLU A CA 1
ATOM 619 C C . GLU A 1 84 ? 23.276 -3.552 -22.991 1.00 88.19 84 GLU A C 1
ATOM 621 O O . GLU A 1 84 ? 24.044 -3.965 -22.128 1.00 88.19 84 GLU A O 1
ATOM 626 N N . THR A 1 85 ? 22.074 -3.086 -22.680 1.00 92.75 85 THR A N 1
ATOM 627 C CA . THR A 1 85 ? 21.415 -3.265 -21.389 1.00 92.75 85 THR A CA 1
ATOM 628 C C . THR A 1 85 ? 20.196 -4.148 -21.616 1.00 92.75 85 THR A C 1
ATOM 630 O O . THR A 1 85 ? 19.259 -3.768 -22.320 1.00 92.75 85 THR A O 1
ATOM 633 N N . LYS A 1 86 ? 20.200 -5.340 -21.026 1.00 94.88 86 LYS A N 1
ATOM 634 C CA . LYS A 1 86 ? 19.126 -6.328 -21.144 1.00 94.88 86 LYS A CA 1
ATOM 635 C C . LYS A 1 86 ? 18.233 -6.262 -19.908 1.00 94.88 86 LYS A C 1
ATOM 637 O O . LYS A 1 86 ? 18.729 -6.247 -18.784 1.00 94.88 86 LYS A O 1
ATOM 642 N N . VAL A 1 87 ? 16.921 -6.209 -20.112 1.00 95.88 87 VAL A N 1
ATOM 643 C CA . VAL A 1 87 ? 15.910 -6.189 -19.045 1.00 95.88 87 VAL A CA 1
ATOM 644 C C . VAL A 1 87 ? 15.268 -7.565 -18.959 1.00 95.88 87 VAL A C 1
ATOM 646 O O . VAL A 1 87 ? 14.788 -8.078 -19.966 1.00 95.88 87 VAL A O 1
ATOM 649 N N . TYR A 1 88 ? 15.218 -8.150 -17.770 1.00 94.94 88 TYR A N 1
ATOM 650 C CA . TYR A 1 88 ? 14.652 -9.467 -17.498 1.00 94.94 88 TYR A CA 1
ATOM 651 C C . TYR A 1 88 ? 13.596 -9.387 -16.403 1.00 94.94 88 TYR A C 1
ATOM 653 O O . TYR A 1 88 ? 13.596 -8.469 -15.587 1.00 94.94 88 TYR A O 1
ATOM 661 N N . GLN A 1 89 ? 12.730 -10.395 -16.352 1.00 92.38 89 GLN A N 1
ATOM 662 C CA . GLN A 1 89 ? 12.040 -10.717 -15.111 1.00 92.38 89 GLN A CA 1
ATOM 663 C C . GLN A 1 89 ? 13.054 -11.371 -14.156 1.00 92.38 89 GLN A C 1
ATOM 665 O O . GLN A 1 89 ? 13.782 -12.272 -14.573 1.00 92.38 89 GLN A O 1
ATOM 670 N N . GLU A 1 90 ? 13.103 -10.928 -12.904 1.00 90.62 90 GLU A N 1
ATOM 671 C CA . GLU A 1 90 ? 13.905 -11.568 -11.857 1.00 90.62 90 GLU A CA 1
ATOM 672 C C . GLU A 1 90 ? 13.337 -12.954 -11.517 1.00 90.62 90 GLU A C 1
ATOM 674 O O . GLU A 1 90 ? 12.116 -13.152 -11.524 1.00 90.62 90 GLU A O 1
ATOM 679 N N . ASP A 1 91 ? 14.218 -13.916 -11.245 1.00 89.25 91 ASP A N 1
ATOM 680 C CA . ASP A 1 91 ? 13.854 -15.231 -10.730 1.00 89.25 91 ASP A CA 1
ATOM 681 C C . ASP A 1 91 ? 13.449 -15.121 -9.249 1.00 89.25 91 ASP A C 1
ATOM 683 O O . ASP A 1 91 ? 14.306 -14.855 -8.402 1.00 89.25 91 ASP A O 1
ATOM 687 N N . PRO A 1 92 ? 12.176 -15.367 -8.885 1.00 85.62 92 PRO A N 1
ATOM 688 C CA . PRO A 1 92 ? 11.755 -15.322 -7.488 1.00 85.62 92 PRO A CA 1
ATOM 689 C C . PRO A 1 92 ? 12.455 -16.366 -6.607 1.00 85.62 92 PRO A C 1
ATOM 691 O O . PRO A 1 92 ? 12.548 -16.170 -5.397 1.00 85.62 92 PRO A O 1
ATOM 694 N N . ALA A 1 93 ? 12.926 -17.478 -7.187 1.00 89.38 93 ALA A N 1
ATOM 695 C CA . ALA A 1 93 ? 13.661 -18.511 -6.461 1.00 89.38 93 ALA A CA 1
ATOM 696 C C . ALA A 1 93 ? 15.142 -18.146 -6.258 1.00 89.38 93 ALA A C 1
ATOM 698 O O . ALA A 1 93 ? 15.769 -18.661 -5.334 1.00 89.38 93 ALA A O 1
ATOM 699 N N . ASN A 1 94 ? 15.685 -17.246 -7.086 1.00 88.00 94 ASN A N 1
ATOM 700 C CA . ASN A 1 94 ? 17.084 -16.824 -7.067 1.00 88.00 94 ASN A CA 1
ATOM 701 C C . ASN A 1 94 ? 17.193 -15.297 -7.276 1.00 88.00 94 ASN A C 1
ATOM 703 O O . ASN A 1 94 ? 17.504 -14.848 -8.384 1.00 88.00 94 ASN A O 1
ATOM 707 N N . PRO A 1 95 ? 16.958 -14.481 -6.228 1.00 86.81 95 PRO A N 1
ATOM 708 C CA . PRO A 1 95 ? 17.038 -13.024 -6.324 1.00 86.81 95 PRO A CA 1
ATOM 709 C C . PRO A 1 95 ? 18.377 -12.543 -6.900 1.00 86.81 95 PRO A C 1
ATOM 711 O O . PRO A 1 95 ? 19.442 -13.073 -6.577 1.00 86.81 95 PRO A O 1
ATOM 714 N N . GLY A 1 96 ? 18.323 -11.532 -7.760 1.00 87.06 96 GLY A N 1
ATOM 715 C CA . GLY A 1 96 ? 19.453 -10.994 -8.513 1.00 87.06 96 GLY A CA 1
ATOM 716 C C . GLY A 1 96 ? 19.772 -11.736 -9.813 1.00 87.06 96 GLY A C 1
ATOM 717 O O . GLY A 1 96 ? 20.670 -11.303 -10.535 1.00 87.06 96 GLY A O 1
ATOM 718 N N . GLN A 1 97 ? 19.059 -12.821 -10.141 1.00 92.62 97 GLN A N 1
ATOM 719 C CA . GLN A 1 97 ? 19.255 -13.579 -11.380 1.00 92.62 97 GLN A CA 1
ATOM 720 C C . GLN A 1 97 ? 18.039 -13.476 -12.310 1.00 92.62 97 GLN A C 1
ATOM 722 O O . GLN A 1 97 ? 16.907 -13.331 -11.844 1.00 9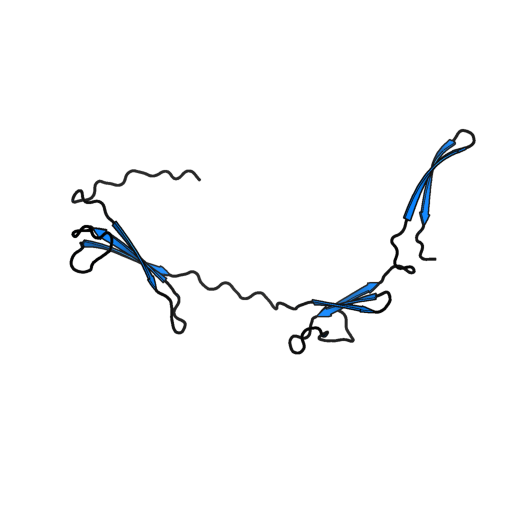2.62 97 GLN A O 1
ATOM 727 N N . PRO A 1 98 ? 18.235 -13.524 -13.638 1.00 93.62 98 PRO A N 1
ATOM 728 C CA . PRO A 1 98 ? 17.123 -13.506 -14.575 1.00 93.62 98 PRO A CA 1
ATOM 729 C C . PRO A 1 98 ? 16.397 -14.858 -14.587 1.00 93.62 98 PRO A C 1
ATOM 731 O O . PRO A 1 98 ? 17.029 -15.900 -14.731 1.00 93.62 98 PRO A O 1
ATOM 734 N N . LEU A 1 99 ? 15.060 -14.836 -14.539 1.00 93.38 99 LEU A N 1
ATOM 735 C CA . LEU A 1 99 ? 14.207 -16.034 -14.615 1.00 93.38 99 LEU A CA 1
ATOM 736 C C . LEU A 1 99 ? 14.443 -16.848 -15.896 1.00 93.38 99 LEU A C 1
ATOM 738 O O . LEU A 1 99 ? 14.330 -18.070 -15.902 1.00 93.38 99 LEU A O 1
ATOM 742 N N . ASN A 1 100 ? 14.752 -16.164 -16.997 1.00 93.25 100 ASN A N 1
ATOM 743 C CA . ASN A 1 100 ? 15.203 -16.789 -18.233 1.00 93.25 100 ASN A CA 1
ATOM 744 C C . ASN A 1 100 ? 16.366 -15.967 -18.822 1.00 93.25 100 ASN A C 1
ATOM 746 O O . ASN A 1 100 ? 16.110 -14.964 -19.496 1.00 93.25 100 ASN A O 1
ATOM 750 N N . PRO A 1 101 ? 17.630 -16.364 -18.573 1.00 92.69 101 PRO A N 1
ATOM 751 C CA . PRO A 1 101 ? 18.812 -15.620 -19.019 1.00 92.69 101 PRO A CA 1
ATOM 752 C C . PRO A 1 101 ? 18.905 -15.437 -20.543 1.00 92.69 101 PRO A C 1
ATOM 754 O O . PRO A 1 101 ? 19.462 -14.446 -21.018 1.00 92.69 101 PRO A O 1
ATOM 757 N N . GLU A 1 102 ? 18.333 -16.361 -21.319 1.00 94.00 102 GLU A N 1
ATOM 758 C CA . GLU A 1 102 ? 18.400 -16.352 -22.785 1.00 94.00 102 GLU A CA 1
ATOM 759 C C . GLU A 1 102 ? 17.329 -15.466 -23.430 1.00 94.00 102 GLU A C 1
ATOM 761 O O . GLU A 1 102 ? 17.449 -15.092 -24.598 1.00 94.00 102 GLU A O 1
ATOM 766 N N . LYS A 1 103 ? 16.277 -15.107 -22.683 1.00 93.88 103 LYS A N 1
ATOM 767 C CA . LYS A 1 103 ? 15.114 -14.390 -23.215 1.00 93.88 103 LYS A CA 1
ATOM 768 C C . LYS A 1 103 ? 14.851 -13.089 -22.450 1.00 93.88 103 LYS A C 1
ATOM 770 O O . LYS A 1 103 ? 13.948 -13.048 -21.608 1.00 93.88 103 LYS A O 1
ATOM 775 N N . PRO A 1 104 ? 15.604 -12.013 -22.742 1.00 94.06 104 PRO A N 1
ATOM 776 C CA . PRO A 1 104 ? 15.311 -10.704 -22.178 1.00 94.06 104 PRO A CA 1
ATOM 777 C C . PRO A 1 104 ? 13.936 -10.205 -22.630 1.00 94.06 104 PRO A C 1
ATOM 779 O O . PRO A 1 104 ? 13.489 -10.464 -23.748 1.00 94.06 104 PRO A O 1
ATOM 782 N N . LEU A 1 105 ? 13.274 -9.456 -21.752 1.00 94.19 105 LEU A N 1
ATOM 783 C CA . LEU A 1 105 ? 12.048 -8.717 -22.050 1.00 94.19 105 LEU A CA 1
ATOM 784 C C . LEU A 1 105 ? 12.324 -7.528 -22.974 1.00 94.19 105 LEU A C 1
ATOM 786 O O . LEU A 1 105 ? 11.484 -7.183 -23.800 1.00 94.19 105 LEU A O 1
ATOM 790 N N . ALA A 1 106 ? 13.497 -6.910 -22.833 1.00 94.06 106 ALA A N 1
ATOM 791 C CA . ALA A 1 106 ? 13.960 -5.841 -23.703 1.00 94.06 106 ALA A CA 1
ATOM 792 C C . ALA A 1 106 ? 15.486 -5.850 -23.814 1.00 94.06 106 ALA A C 1
ATOM 794 O O . ALA A 1 106 ? 16.185 -6.206 -22.866 1.00 94.06 106 ALA A O 1
ATOM 795 N N . VAL A 1 107 ? 15.992 -5.411 -24.965 1.00 92.94 107 VAL A N 1
ATOM 796 C CA . VAL A 1 107 ? 17.416 -5.166 -25.207 1.00 92.94 107 VAL A CA 1
ATOM 797 C C . VAL A 1 107 ? 17.558 -3.713 -25.636 1.00 92.94 107 VAL A C 1
ATOM 799 O O . VAL A 1 107 ? 17.017 -3.311 -26.664 1.00 92.94 107 VAL A O 1
ATOM 802 N N . ILE A 1 108 ? 18.253 -2.926 -24.827 1.00 89.56 108 ILE A N 1
ATOM 803 C CA . ILE A 1 108 ? 18.543 -1.517 -25.083 1.00 89.56 108 ILE A CA 1
ATOM 804 C C . ILE A 1 108 ? 19.988 -1.457 -25.558 1.00 89.56 108 ILE A C 1
ATOM 806 O O . ILE A 1 108 ? 20.875 -1.885 -24.829 1.00 89.56 108 ILE A O 1
ATOM 810 N N . ARG A 1 109 ? 20.232 -0.967 -26.770 1.00 84.50 109 ARG A N 1
ATOM 811 C CA . ARG A 1 109 ? 21.588 -0.835 -27.314 1.00 84.50 109 ARG A CA 1
ATOM 812 C C . ARG A 1 109 ? 22.069 0.597 -27.153 1.00 84.50 109 ARG A C 1
ATOM 814 O O . ARG A 1 109 ? 21.297 1.527 -27.375 1.00 84.50 109 ARG A O 1
ATOM 821 N N . ASP A 1 110 ? 23.328 0.749 -26.787 1.00 72.62 110 ASP A N 1
ATOM 822 C CA . ASP A 1 110 ? 24.034 2.018 -26.848 1.00 72.62 110 ASP A CA 1
ATOM 823 C C . ASP A 1 110 ? 24.228 2.428 -28.320 1.00 72.62 110 ASP A C 1
ATOM 825 O O . ASP A 1 110 ? 24.161 1.587 -29.225 1.00 72.62 110 ASP A O 1
ATOM 829 N N . GLY A 1 111 ? 24.513 3.712 -28.552 1.00 66.69 111 GLY A N 1
ATOM 830 C CA . GLY A 1 111 ? 25.075 4.170 -29.826 1.00 66.69 111 GLY A CA 1
ATOM 831 C C . GLY A 1 111 ? 26.393 3.452 -30.146 1.00 66.69 111 GLY A C 1
ATOM 832 O O . GLY A 1 111 ? 27.035 2.868 -29.265 1.00 66.69 111 GLY A O 1
ATOM 833 N N . VAL A 1 112 ? 26.809 3.472 -31.409 1.00 64.25 112 VAL A N 1
ATOM 834 C CA . VAL A 1 112 ? 28.067 2.873 -31.889 1.00 64.25 112 VAL A CA 1
ATOM 835 C C . VAL A 1 112 ? 29.277 3.368 -31.085 1.00 64.25 112 VAL A C 1
ATOM 837 O O . VAL A 1 112 ? 30.202 2.580 -30.889 1.00 64.25 112 VAL A O 1
ATOM 840 N N . ASP A 1 113 ? 29.267 4.569 -30.513 1.00 64.81 113 ASP A N 1
ATOM 841 C CA . ASP A 1 113 ? 30.314 5.064 -29.609 1.00 64.81 113 ASP A CA 1
ATOM 842 C C . ASP A 1 113 ? 29.889 5.202 -28.125 1.00 64.81 113 ASP A C 1
ATOM 844 O O . ASP A 1 113 ? 30.720 5.506 -27.263 1.00 64.81 113 ASP A O 1
ATOM 848 N N . GLY A 1 114 ? 28.619 4.930 -27.805 1.00 60.34 114 GLY A N 1
ATOM 849 C CA . GLY A 1 114 ? 28.044 5.078 -26.465 1.00 60.34 114 GLY A CA 1
ATOM 850 C C . GLY A 1 114 ? 27.814 6.525 -26.014 1.00 60.34 114 GLY A C 1
ATOM 851 O O . GLY A 1 114 ? 27.539 6.747 -24.831 1.00 60.34 114 GLY A O 1
ATOM 852 N N . LYS A 1 115 ? 27.919 7.509 -26.914 1.00 65.00 115 LYS A N 1
ATOM 853 C CA . LYS A 1 115 ? 27.687 8.931 -26.644 1.00 65.00 115 LYS A CA 1
ATOM 854 C C . LYS A 1 115 ? 26.409 9.419 -27.323 1.00 65.00 115 LYS A C 1
ATOM 856 O O . LYS A 1 115 ? 25.920 8.853 -28.293 1.00 65.00 115 LYS A O 1
ATOM 861 N N . SER A 1 116 ? 25.844 10.494 -26.779 1.00 63.12 116 SER A N 1
ATOM 862 C CA . SER A 1 116 ? 24.720 11.188 -27.410 1.00 63.12 116 SER A CA 1
ATOM 863 C C . SER A 1 116 ? 25.211 12.006 -28.611 1.00 63.12 116 SER A C 1
ATOM 865 O O . SER A 1 116 ? 26.287 12.605 -28.517 1.00 63.12 116 SER A O 1
ATOM 867 N N . PRO A 1 117 ? 24.417 12.125 -29.690 1.00 70.19 117 PRO A N 1
ATOM 868 C CA . PRO A 1 117 ? 24.749 12.993 -30.813 1.00 70.19 117 PRO A CA 1
ATOM 869 C C . PRO A 1 117 ? 24.949 14.435 -30.341 1.00 70.19 117 PRO A C 1
ATOM 871 O O . PRO A 1 117 ? 24.247 14.924 -29.449 1.00 70.19 117 PRO A O 1
ATOM 874 N N . THR A 1 118 ? 25.902 15.129 -30.956 1.00 79.75 118 THR A N 1
ATOM 875 C CA . THR A 1 118 ? 26.195 16.531 -30.645 1.00 79.75 118 THR A CA 1
ATOM 876 C C . THR A 1 118 ? 25.739 17.434 -31.776 1.00 79.75 118 THR A C 1
ATOM 878 O O . THR A 1 118 ? 25.924 17.119 -32.951 1.00 79.75 118 THR A O 1
ATOM 881 N N . VAL A 1 119 ? 25.166 18.581 -31.417 1.00 87.38 119 VAL A N 1
ATOM 882 C CA . VAL A 1 119 ? 24.732 19.597 -32.377 1.00 87.38 119 VAL A CA 1
ATOM 883 C C . VAL A 1 119 ? 25.519 20.871 -32.136 1.00 87.38 119 VAL A C 1
ATOM 885 O O . VAL A 1 119 ? 25.520 21.404 -31.025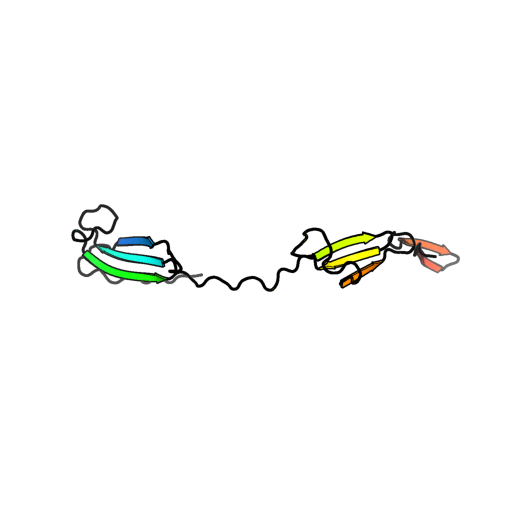 1.00 87.38 119 VAL A O 1
ATOM 888 N N . THR A 1 120 ? 26.137 21.384 -33.195 1.00 88.12 120 THR A N 1
ATOM 889 C CA . THR A 1 120 ? 26.856 22.658 -33.164 1.00 88.12 120 THR A CA 1
ATOM 890 C C . THR A 1 120 ? 26.210 23.611 -34.156 1.00 88.12 120 THR A C 1
ATOM 892 O O . THR A 1 120 ? 25.992 23.257 -35.312 1.00 88.12 120 THR A O 1
ATOM 895 N N . ALA A 1 121 ? 25.897 24.825 -33.705 1.00 89.88 121 ALA A N 1
ATOM 896 C CA . ALA A 1 121 ? 25.318 25.872 -34.536 1.00 89.88 121 ALA A CA 1
ATOM 897 C C . ALA A 1 121 ? 26.281 27.057 -34.597 1.00 89.88 121 ALA A C 1
ATOM 899 O O . ALA A 1 121 ? 26.595 27.664 -33.571 1.00 89.88 121 ALA A O 1
ATOM 900 N N . VAL A 1 122 ? 26.741 27.394 -35.799 1.00 89.62 122 VAL A N 1
ATOM 901 C CA . VAL A 1 122 ? 27.667 28.507 -36.024 1.00 89.62 122 VAL A CA 1
ATOM 902 C C . VAL A 1 122 ? 27.020 29.494 -36.984 1.00 89.62 122 VAL A C 1
ATOM 904 O O . VAL A 1 122 ? 26.496 29.123 -38.034 1.00 89.62 122 VAL A O 1
ATOM 907 N N . ARG A 1 123 ? 27.033 30.779 -36.622 1.00 84.69 123 ARG A N 1
ATOM 908 C CA . ARG A 1 123 ? 26.596 31.837 -37.534 1.00 84.69 123 ARG A CA 1
ATOM 909 C C . ARG A 1 1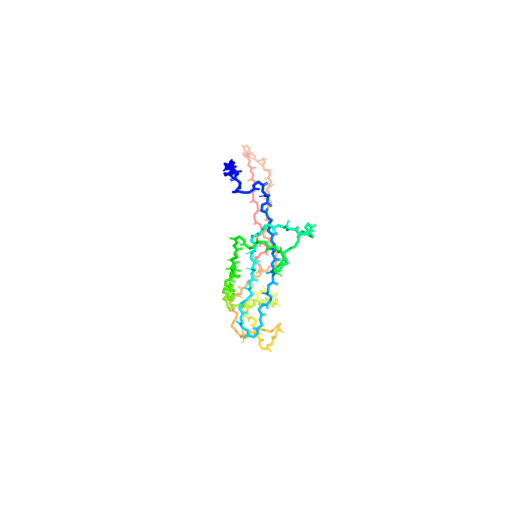23 ? 27.645 31.994 -38.632 1.00 84.69 123 ARG A C 1
ATOM 911 O O . ARG A 1 123 ? 28.804 32.259 -38.321 1.00 84.69 123 ARG A O 1
ATOM 918 N N . LYS A 1 124 ? 27.226 31.870 -39.889 1.00 82.81 124 LYS A N 1
ATOM 919 C CA . LYS A 1 124 ? 28.059 32.163 -41.055 1.00 82.81 124 LYS A CA 1
ATOM 920 C C . LYS A 1 124 ? 27.540 33.402 -41.768 1.00 82.81 124 LYS A C 1
ATOM 922 O O . LYS A 1 124 ? 26.347 33.522 -42.045 1.00 82.81 124 LYS A O 1
ATOM 927 N N . ASP A 1 125 ? 28.476 34.291 -42.068 1.00 81.12 125 ASP A N 1
ATOM 928 C CA . ASP A 1 125 ? 28.261 35.482 -42.876 1.00 81.12 125 ASP A CA 1
ATOM 929 C C . ASP A 1 125 ? 29.160 35.361 -44.118 1.00 81.12 125 ASP A C 1
ATOM 931 O O . ASP A 1 125 ? 30.304 35.814 -44.120 1.00 81.12 125 ASP A O 1
ATOM 935 N N . GLU A 1 126 ? 28.656 34.713 -45.170 1.00 73.38 126 GLU A N 1
ATOM 936 C CA . GLU A 1 126 ? 29.365 34.544 -46.447 1.00 73.38 126 GLU A CA 1
ATOM 937 C C . GLU A 1 126 ? 28.624 35.277 -47.569 1.00 73.38 126 GLU A C 1
ATOM 939 O O . GLU A 1 126 ? 27.422 35.104 -47.750 1.00 73.38 126 GLU A O 1
ATOM 944 N N . ALA A 1 127 ? 29.351 36.124 -48.311 1.00 62.00 127 ALA A N 1
ATOM 945 C CA . ALA A 1 127 ? 28.940 36.766 -49.568 1.00 62.00 127 ALA A CA 1
ATOM 946 C C . ALA A 1 127 ? 27.457 37.211 -49.663 1.00 62.00 127 ALA A C 1
ATOM 948 O O . ALA A 1 127 ? 26.788 36.971 -50.663 1.00 62.00 127 ALA A O 1
ATOM 949 N N . GLY A 1 128 ? 26.940 37.888 -48.632 1.00 68.81 128 GLY A N 1
ATOM 950 C CA . GLY A 1 128 ? 25.580 38.450 -48.631 1.00 68.81 128 GLY A CA 1
ATOM 951 C C . GLY A 1 128 ? 24.476 37.505 -48.142 1.00 68.81 128 GLY A C 1
ATOM 952 O O . GLY A 1 128 ? 23.330 37.934 -48.013 1.00 68.81 128 GLY A O 1
ATOM 953 N N . HIS A 1 129 ? 24.810 36.266 -47.785 1.00 61.84 129 HIS A N 1
ATOM 954 C CA . HIS A 1 129 ? 23.902 35.324 -47.145 1.00 61.84 129 HIS A CA 1
ATOM 955 C C . HIS A 1 129 ? 24.253 35.199 -45.663 1.00 61.84 129 HIS A C 1
ATOM 957 O O . HIS A 1 129 ? 25.317 34.707 -45.290 1.00 61.84 129 HIS 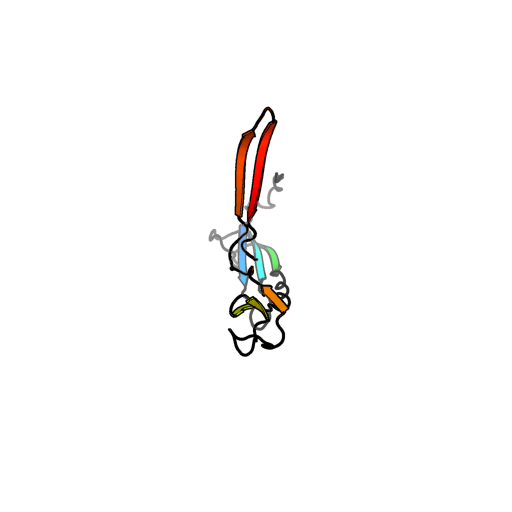A O 1
ATOM 963 N N . LYS A 1 130 ? 23.343 35.676 -44.808 1.00 80.56 130 LYS A N 1
ATOM 964 C CA . LYS A 1 130 ? 23.438 35.490 -43.359 1.00 80.56 130 LYS A CA 1
ATOM 965 C C . LYS A 1 130 ? 22.635 34.261 -42.977 1.00 80.56 130 LYS A C 1
ATOM 967 O O . LYS A 1 130 ? 21.424 34.233 -43.194 1.00 80.56 130 LYS A O 1
ATOM 972 N N . GLY A 1 131 ? 23.303 33.263 -42.416 1.00 80.38 131 GLY A N 1
ATOM 973 C CA . GLY A 1 131 ? 22.681 31.997 -42.052 1.00 80.38 131 GLY A CA 1
ATOM 974 C C . GLY A 1 131 ? 23.299 31.375 -40.809 1.00 80.38 131 GLY A C 1
ATOM 975 O O . GLY A 1 131 ? 24.341 31.804 -40.311 1.00 80.38 131 GLY A O 1
ATOM 976 N N . VAL A 1 132 ? 22.630 30.351 -40.290 1.00 87.12 132 VAL A N 1
ATOM 977 C CA . VAL A 1 132 ? 23.195 29.461 -39.275 1.00 87.12 132 VAL A CA 1
ATOM 978 C C . VAL A 1 132 ? 23.526 28.155 -39.973 1.00 87.12 132 VAL A C 1
ATOM 980 O O . VAL A 1 132 ? 22.643 27.527 -40.552 1.00 87.12 132 VAL A O 1
ATOM 983 N N . GLU A 1 133 ? 24.791 27.762 -39.925 1.00 88.19 133 GLU A N 1
ATOM 984 C CA . GLU A 1 133 ? 25.194 26.412 -40.289 1.00 88.19 133 GLU A CA 1
ATOM 985 C C . GLU A 1 133 ? 25.013 25.518 -39.062 1.00 88.19 133 GLU A C 1
ATOM 987 O O . GLU A 1 133 ? 25.492 25.839 -37.970 1.00 88.19 133 GLU A O 1
ATOM 992 N N . ILE A 1 134 ? 24.276 24.423 -39.241 1.00 89.31 134 ILE A N 1
ATOM 993 C CA . ILE A 1 134 ? 24.042 23.421 -38.203 1.00 89.31 134 ILE A CA 1
ATOM 994 C C . ILE A 1 134 ? 24.786 22.160 -38.614 1.00 89.31 134 ILE A C 1
ATOM 996 O O . ILE A 1 134 ? 24.478 21.567 -39.648 1.00 89.31 134 ILE A O 1
ATOM 1000 N N . THR A 1 135 ? 25.720 21.734 -37.773 1.00 88.06 135 THR A N 1
ATOM 1001 C CA . THR A 1 135 ? 26.389 20.442 -37.903 1.00 88.06 135 THR A CA 1
ATOM 1002 C C . THR A 1 135 ? 25.807 19.499 -36.864 1.00 88.06 135 THR A C 1
ATOM 1004 O O . THR A 1 135 ? 25.835 19.794 -35.667 1.00 88.06 135 THR A O 1
ATOM 1007 N N . VAL A 1 136 ? 25.274 18.371 -37.329 1.00 85.69 136 VAL A N 1
ATOM 1008 C CA . VAL A 1 136 ? 24.868 17.255 -36.475 1.00 85.69 136 VAL A CA 1
ATOM 1009 C C . VAL A 1 136 ? 25.931 16.182 -36.619 1.00 85.69 136 VAL A C 1
ATOM 1011 O O . VAL A 1 136 ? 26.125 15.652 -37.710 1.00 85.69 136 VAL A O 1
ATOM 1014 N N . ASP A 1 137 ? 26.620 15.893 -35.524 1.00 80.56 137 ASP A N 1
ATOM 1015 C CA . ASP A 1 137 ? 27.568 14.792 -35.455 1.00 80.56 137 ASP A CA 1
ATOM 1016 C C . ASP A 1 137 ? 26.923 13.650 -34.680 1.00 80.56 137 ASP A C 1
ATOM 1018 O O . ASP A 1 137 ? 26.588 13.789 -33.498 1.00 80.56 137 ASP A O 1
ATOM 1022 N N . ASN A 1 138 ? 26.691 12.548 -35.386 1.00 66.44 138 ASN A N 1
ATOM 1023 C CA . ASN A 1 138 ? 26.084 11.366 -34.805 1.00 66.44 138 ASN A CA 1
ATOM 1024 C C . ASN A 1 138 ? 27.106 10.491 -34.068 1.00 66.44 138 ASN A C 1
ATOM 1026 O O . ASN A 1 138 ? 26.663 9.546 -33.434 1.00 66.44 138 ASN A O 1
ATOM 1030 N N . HIS A 1 139 ? 28.421 10.769 -34.168 1.00 63.59 139 HIS A N 1
ATOM 1031 C CA . HIS A 1 139 ? 29.578 9.984 -33.670 1.00 63.59 139 HIS A CA 1
ATOM 1032 C C . HIS A 1 139 ? 29.603 8.477 -34.022 1.00 63.59 139 HIS A C 1
ATOM 1034 O O . HIS A 1 139 ? 30.631 7.816 -33.894 1.00 63.59 139 HIS A O 1
ATOM 1040 N N . ASP A 1 140 ? 28.502 7.964 -34.557 1.00 62.72 140 ASP A N 1
ATOM 1041 C CA . ASP A 1 140 ? 28.227 6.606 -34.975 1.00 62.72 140 ASP A CA 1
ATOM 1042 C C . ASP A 1 140 ? 28.366 6.512 -36.500 1.00 62.72 140 ASP A C 1
ATOM 1044 O O . ASP A 1 140 ? 27.373 6.547 -37.237 1.00 62.72 140 ASP A O 1
ATOM 1048 N N . GLY A 1 141 ? 29.617 6.467 -36.966 1.00 51.84 141 GLY A N 1
ATOM 1049 C CA . GLY A 1 141 ? 30.005 6.252 -38.363 1.00 51.84 141 GLY A CA 1
ATOM 1050 C C . GLY A 1 141 ? 30.894 5.030 -38.514 1.00 51.84 141 GLY A C 1
ATOM 1051 O O . GLY A 1 141 ? 31.889 4.942 -37.761 1.00 51.84 141 GLY A O 1
#

Radius of gyration: 36.09 Å; chains: 1; bounding box: 64×57×88 Å

pLDDT: mean 83.02, std 13.58, range [44.81, 97.25]